Protein AF-A0AAV3XHN2-F1 (afdb_monomer_lite)

Foldseek 3Di:
DDDDDDDDDPDDPVVPLVLLLLLLVLLLVLLVVCLVVVHLDLVVSCVPPVVVSCVVCVVHDSVSSSVSNNVSSVVCVVCSVVDRDHDDSCNVVD

Structure (mmCIF, N/CA/C/O backbone):
data_AF-A0AAV3XHN2-F1
#
_entry.id   AF-A0AAV3XHN2-F1
#
loop_
_atom_site.group_PDB
_atom_site.id
_atom_site.type_symbol
_atom_site.label_atom_id
_atom_site.label_alt_id
_atom_site.label_comp_id
_atom_site.label_asym_id
_atom_site.label_entity_id
_atom_site.label_seq_id
_atom_site.pdbx_PDB_ins_code
_atom_site.Cartn_x
_atom_site.Cartn_y
_atom_site.Cartn_z
_atom_site.occupancy
_atom_site.B_iso_or_equiv
_atom_site.auth_seq_id
_atom_site.auth_comp_id
_atom_site.auth_asym_id
_atom_site.auth_atom_id
_atom_site.pdbx_PDB_model_num
ATOM 1 N N . MET A 1 1 ? 24.806 5.415 15.684 1.00 50.81 1 MET A N 1
ATOM 2 C CA . MET A 1 1 ? 25.558 5.229 14.421 1.00 50.81 1 MET A CA 1
ATOM 3 C C . MET A 1 1 ? 24.585 5.157 13.253 1.00 50.81 1 MET A C 1
ATOM 5 O O . MET A 1 1 ? 23.864 4.175 13.156 1.00 50.81 1 MET A O 1
ATOM 9 N N . LYS A 1 2 ? 24.532 6.173 12.385 1.00 51.59 2 LYS A N 1
ATOM 10 C CA . LYS A 1 2 ? 23.865 6.065 11.078 1.00 51.59 2 LYS A CA 1
ATOM 11 C C . LYS A 1 2 ? 24.965 5.871 10.038 1.00 51.59 2 LYS A C 1
ATOM 13 O O . LYS A 1 2 ? 25.722 6.798 9.783 1.00 51.59 2 LYS A O 1
ATOM 18 N N . ARG A 1 3 ? 25.117 4.649 9.526 1.00 71.12 3 ARG A N 1
ATOM 19 C CA . ARG A 1 3 ? 25.981 4.381 8.371 1.00 71.12 3 ARG A CA 1
ATOM 20 C C . ARG A 1 3 ? 25.119 4.597 7.135 1.00 71.12 3 ARG A C 1
ATOM 22 O O . ARG A 1 3 ? 24.201 3.819 6.898 1.00 71.12 3 ARG A O 1
ATOM 29 N N . THR A 1 4 ? 25.357 5.681 6.411 1.00 77.00 4 THR A N 1
ATOM 30 C CA . THR A 1 4 ? 24.731 5.889 5.104 1.00 77.00 4 THR A CA 1
ATOM 31 C C . THR A 1 4 ? 25.362 4.905 4.126 1.00 77.00 4 THR A C 1
ATOM 33 O O . THR A 1 4 ? 26.585 4.854 4.019 1.00 77.00 4 THR A O 1
ATOM 36 N N . VAL A 1 5 ? 24.541 4.098 3.454 1.00 79.12 5 VAL A N 1
ATOM 37 C CA . VAL A 1 5 ? 24.987 3.176 2.405 1.00 79.12 5 VAL A CA 1
ATOM 38 C C . VAL A 1 5 ? 24.588 3.789 1.069 1.00 79.12 5 VAL A C 1
ATOM 40 O O . VAL A 1 5 ? 23.400 3.910 0.779 1.00 79.12 5 VAL A O 1
ATOM 43 N N . SER A 1 6 ? 25.577 4.196 0.278 1.00 79.12 6 SER A N 1
ATOM 44 C CA . SER A 1 6 ? 25.366 4.664 -1.092 1.00 79.12 6 SER A CA 1
ATOM 45 C C . SER A 1 6 ? 25.523 3.478 -2.034 1.00 79.12 6 SER A C 1
ATOM 47 O O . SER A 1 6 ? 26.618 2.935 -2.160 1.00 79.12 6 SER A O 1
ATOM 49 N N . ILE A 1 7 ? 24.428 3.058 -2.664 1.00 78.25 7 ILE A N 1
ATOM 50 C CA . ILE A 1 7 ? 24.427 1.965 -3.638 1.00 78.25 7 ILE A CA 1
ATOM 51 C C . ILE A 1 7 ? 24.272 2.608 -5.019 1.00 78.25 7 ILE A C 1
ATOM 53 O O . ILE A 1 7 ? 23.217 3.189 -5.276 1.00 78.25 7 ILE A O 1
ATOM 57 N N . PRO A 1 8 ? 25.290 2.564 -5.894 1.00 76.44 8 PRO A N 1
ATOM 58 C CA . PRO A 1 8 ? 25.116 2.967 -7.280 1.00 76.44 8 PRO A CA 1
ATOM 59 C C . PRO A 1 8 ? 24.180 1.958 -7.949 1.00 76.44 8 PRO A C 1
ATOM 61 O O . PRO A 1 8 ? 24.449 0.757 -7.943 1.00 76.44 8 PRO A O 1
ATOM 64 N N . VAL A 1 9 ? 23.055 2.436 -8.475 1.00 70.94 9 VAL A N 1
ATOM 65 C CA . VAL A 1 9 ? 22.068 1.593 -9.154 1.00 70.94 9 VAL A CA 1
ATOM 66 C C . VAL A 1 9 ? 21.857 2.153 -10.549 1.00 70.94 9 VAL A C 1
ATOM 68 O O . VAL A 1 9 ? 21.507 3.322 -10.692 1.00 70.94 9 VAL A O 1
ATOM 71 N N . ASP A 1 10 ? 22.061 1.315 -11.559 1.00 73.69 10 ASP A N 1
ATOM 72 C CA . ASP A 1 10 ? 21.692 1.624 -12.935 1.00 73.69 10 ASP A CA 1
ATOM 73 C C . ASP A 1 10 ? 20.202 1.307 -13.112 1.00 73.69 10 ASP A C 1
ATOM 75 O O . ASP A 1 10 ? 19.799 0.168 -13.360 1.00 73.69 10 ASP A O 1
ATOM 79 N N . LEU A 1 11 ? 19.360 2.296 -12.808 1.00 69.62 11 LEU A N 1
ATOM 80 C CA . LEU A 1 11 ? 17.909 2.184 -12.913 1.00 69.62 11 LEU A CA 1
ATOM 81 C C . LEU A 1 11 ? 17.451 2.862 -14.204 1.00 69.62 11 LEU A C 1
ATOM 83 O O . LEU A 1 11 ? 17.792 4.026 -14.417 1.00 69.62 11 LEU A O 1
ATOM 87 N N . PRO A 1 12 ? 16.613 2.202 -15.022 1.00 77.25 12 PRO A N 1
ATOM 88 C CA . PRO A 1 12 ? 16.028 2.848 -16.185 1.00 77.25 12 PRO A CA 1
ATOM 89 C C . PRO A 1 12 ? 15.170 4.028 -15.719 1.00 77.25 12 PRO A C 1
ATOM 91 O O . PRO A 1 12 ? 14.151 3.844 -15.043 1.00 77.25 12 PRO A O 1
ATOM 94 N N . SER A 1 13 ? 15.593 5.240 -16.083 1.00 73.06 13 SER A N 1
ATOM 95 C CA . SER A 1 13 ? 14.956 6.513 -15.719 1.00 73.06 13 SER A CA 1
ATOM 96 C C . SER A 1 13 ? 13.467 6.538 -16.065 1.00 73.06 13 SER A C 1
ATOM 98 O O . SER A 1 13 ? 12.650 7.052 -15.300 1.00 73.06 13 SER A O 1
ATOM 100 N N . ASP A 1 14 ? 13.101 5.883 -17.163 1.00 79.25 14 ASP A N 1
ATOM 101 C CA . ASP A 1 14 ? 11.748 5.890 -17.717 1.00 79.25 14 ASP A CA 1
ATOM 102 C C . ASP A 1 14 ? 10.762 5.070 -16.869 1.00 79.25 14 ASP A C 1
ATOM 104 O O . ASP A 1 14 ? 9.559 5.331 -16.860 1.00 79.25 14 ASP A O 1
ATOM 108 N N . ARG A 1 15 ? 11.264 4.094 -16.100 1.00 79.62 15 ARG A N 1
ATOM 109 C CA . ARG A 1 15 ? 10.440 3.215 -15.255 1.00 79.62 15 ARG A CA 1
ATOM 110 C C . ARG A 1 15 ? 10.161 3.808 -13.874 1.00 79.62 15 ARG A C 1
ATOM 112 O O . ARG A 1 15 ? 9.276 3.339 -13.163 1.00 79.62 15 ARG A O 1
ATOM 119 N N . PHE A 1 16 ? 10.918 4.821 -13.461 1.00 80.56 16 PHE A N 1
ATOM 120 C CA . PHE A 1 16 ? 10.812 5.357 -12.108 1.00 80.56 16 PHE A CA 1
ATOM 121 C C . PHE A 1 16 ? 9.451 6.022 -11.860 1.00 80.56 16 PHE A C 1
ATOM 123 O O . PHE A 1 16 ? 8.777 5.720 -10.874 1.00 80.56 16 PHE A O 1
ATOM 130 N N . LEU A 1 17 ? 9.012 6.884 -12.782 1.00 82.75 17 LEU A N 1
ATOM 131 C CA . LEU A 1 17 ? 7.749 7.614 -12.650 1.00 82.75 17 LEU A CA 1
ATOM 132 C C . LEU A 1 17 ? 6.527 6.688 -12.722 1.00 82.75 17 LEU A C 1
ATOM 134 O O . LEU A 1 17 ? 5.586 6.860 -11.946 1.00 82.75 17 LEU A O 1
ATOM 138 N N . SER A 1 18 ? 6.550 5.686 -13.607 1.00 86.50 18 SER A N 1
ATOM 139 C CA . SER A 1 18 ? 5.469 4.700 -13.720 1.00 86.50 18 SER A CA 1
ATOM 140 C C . SER A 1 18 ? 5.370 3.834 -12.468 1.00 86.50 18 SER A C 1
ATOM 142 O O . SER A 1 18 ? 4.293 3.746 -11.879 1.00 86.50 18 SER A O 1
ATOM 144 N N . LEU A 1 19 ? 6.498 3.311 -11.975 1.00 86.62 19 LEU A N 1
ATOM 145 C CA . LEU A 1 19 ? 6.542 2.540 -10.731 1.00 86.62 19 LEU A CA 1
ATOM 146 C C . LEU A 1 19 ? 6.008 3.354 -9.544 1.00 86.62 19 LEU A C 1
ATOM 148 O O . LEU A 1 19 ? 5.275 2.827 -8.706 1.00 86.62 19 LEU A O 1
ATOM 152 N N . MET A 1 20 ? 6.346 4.642 -9.461 1.00 85.19 20 MET A N 1
ATOM 153 C CA . MET A 1 20 ? 5.817 5.523 -8.419 1.00 85.19 20 MET A CA 1
ATOM 154 C C . MET A 1 20 ? 4.297 5.680 -8.494 1.00 85.19 20 MET A C 1
ATOM 156 O O . MET A 1 20 ? 3.636 5.610 -7.453 1.00 85.19 20 MET A O 1
ATOM 160 N N . SER A 1 21 ? 3.749 5.868 -9.699 1.00 88.69 21 SER A N 1
ATOM 161 C CA . SER A 1 21 ? 2.301 5.967 -9.905 1.00 88.69 21 SER A CA 1
ATOM 162 C C . SER A 1 21 ? 1.597 4.682 -9.478 1.00 88.69 21 SER A C 1
ATOM 164 O O . SER A 1 21 ? 0.686 4.733 -8.653 1.00 88.69 21 SER A O 1
ATOM 166 N N . GLU A 1 22 ? 2.091 3.527 -9.931 1.00 90.94 22 GLU A N 1
ATOM 167 C CA . GLU A 1 22 ? 1.572 2.208 -9.549 1.00 90.94 22 GLU A CA 1
ATOM 168 C C . GLU A 1 22 ? 1.599 2.024 -8.024 1.00 90.94 22 GLU A C 1
ATOM 170 O O . GLU A 1 22 ? 0.623 1.595 -7.409 1.00 90.94 22 GLU A O 1
ATOM 175 N N . CYS A 1 23 ? 2.689 2.428 -7.365 1.00 90.81 23 CYS A N 1
ATOM 176 C CA . CYS A 1 23 ? 2.791 2.353 -5.909 1.00 90.81 23 CYS A CA 1
ATOM 177 C C . CYS A 1 23 ? 1.781 3.267 -5.192 1.00 90.81 23 CYS A C 1
ATOM 179 O O . CYS A 1 23 ? 1.265 2.909 -4.127 1.00 90.81 23 CYS A O 1
ATOM 181 N N . ALA A 1 24 ? 1.500 4.453 -5.739 1.00 91.00 24 ALA A N 1
ATOM 182 C CA . ALA A 1 24 ? 0.494 5.364 -5.198 1.00 91.00 24 ALA A CA 1
ATOM 183 C C . ALA A 1 24 ? -0.929 4.810 -5.376 1.00 91.00 24 ALA A C 1
ATOM 185 O O . ALA A 1 24 ? -1.747 4.921 -4.460 1.00 91.00 24 ALA A O 1
ATOM 186 N N . GLU A 1 25 ? -1.212 4.173 -6.509 1.00 92.75 25 GLU 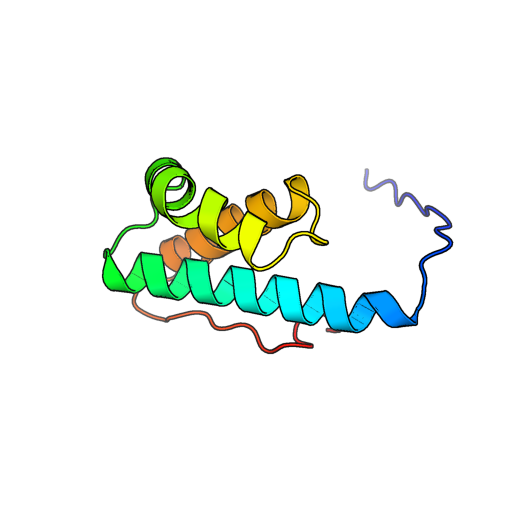A N 1
ATOM 187 C CA . GLU A 1 25 ? -2.487 3.506 -6.785 1.00 92.75 25 GLU A CA 1
ATOM 188 C C . GLU A 1 25 ? -2.718 2.320 -5.848 1.00 92.75 25 GLU A C 1
ATOM 190 O O . GLU A 1 25 ? -3.765 2.250 -5.201 1.00 92.75 25 GLU A O 1
ATOM 195 N N . ILE A 1 26 ? -1.716 1.449 -5.686 1.00 93.12 26 ILE A N 1
ATOM 196 C CA . ILE A 1 26 ? -1.757 0.331 -4.733 1.00 93.12 26 ILE A CA 1
ATOM 197 C C . ILE A 1 26 ? -2.024 0.854 -3.319 1.00 93.12 26 ILE A C 1
ATOM 199 O O . ILE A 1 26 ? -2.858 0.302 -2.602 1.00 93.12 26 ILE A O 1
ATOM 203 N N . PHE A 1 27 ? -1.355 1.939 -2.914 1.00 93.75 27 PHE A N 1
ATOM 204 C CA . PHE A 1 27 ? -1.591 2.560 -1.612 1.00 93.75 27 PHE A CA 1
ATOM 205 C C . PHE A 1 27 ? -3.051 2.996 -1.468 1.00 93.75 27 PHE A C 1
ATOM 207 O O . PHE A 1 27 ? -3.707 2.620 -0.501 1.00 93.75 27 PHE A O 1
ATOM 214 N N . ASN A 1 28 ? -3.572 3.755 -2.431 1.00 93.56 28 ASN A N 1
ATOM 215 C CA . ASN A 1 28 ? -4.937 4.272 -2.374 1.00 93.56 28 ASN A CA 1
ATOM 216 C C . ASN A 1 28 ? -5.980 3.141 -2.360 1.00 93.56 28 ASN A C 1
ATOM 218 O O . ASN A 1 28 ? -6.898 3.192 -1.549 1.00 93.56 28 ASN A O 1
ATOM 222 N N . LYS A 1 29 ? -5.793 2.067 -3.139 1.00 94.00 29 LYS A N 1
ATOM 223 C CA . LYS A 1 29 ? -6.681 0.889 -3.110 1.00 94.00 29 LYS A CA 1
ATOM 224 C C . LYS A 1 29 ? -6.732 0.221 -1.732 1.00 94.00 29 LYS A C 1
ATOM 226 O O . LYS A 1 29 ? -7.801 -0.163 -1.264 1.00 94.00 29 LYS A O 1
ATOM 231 N N . GLN A 1 30 ? -5.589 0.113 -1.053 1.00 94.12 30 GLN A N 1
ATOM 232 C CA . GLN A 1 30 ? -5.518 -0.432 0.311 1.00 94.12 30 GLN A CA 1
ATOM 233 C C . GLN A 1 30 ? -6.253 0.462 1.320 1.00 94.12 30 GLN A C 1
ATOM 235 O O . GLN A 1 30 ? -6.926 -0.034 2.224 1.00 94.12 30 GLN A O 1
ATOM 240 N N . ILE A 1 31 ? -6.149 1.782 1.149 1.00 93.06 31 ILE A N 1
ATOM 241 C CA . ILE A 1 31 ? -6.873 2.767 1.956 1.00 93.06 31 ILE A CA 1
ATOM 242 C C . ILE A 1 31 ? -8.382 2.644 1.744 1.00 93.06 31 ILE A C 1
ATOM 244 O O . ILE A 1 31 ? -9.131 2.582 2.718 1.00 93.06 31 ILE A O 1
ATOM 248 N N . ASP A 1 32 ? -8.822 2.579 0.490 1.00 94.00 32 ASP A N 1
ATOM 249 C CA . ASP A 1 32 ? -10.238 2.502 0.138 1.00 94.00 32 ASP A CA 1
ATOM 250 C C . ASP A 1 32 ? -10.872 1.216 0.693 1.00 94.00 32 ASP A C 1
ATOM 252 O O . ASP A 1 32 ? -11.934 1.270 1.318 1.00 94.00 32 ASP A O 1
ATOM 256 N N . TRP A 1 33 ? -10.178 0.076 0.592 1.00 94.88 33 TRP A N 1
ATOM 257 C CA . TRP A 1 33 ? -10.602 -1.177 1.227 1.00 94.88 33 TRP A CA 1
ATOM 258 C C . TRP A 1 33 ? -10.724 -1.058 2.745 1.00 94.88 33 TRP A C 1
ATOM 260 O O . TRP A 1 33 ? -11.697 -1.532 3.334 1.00 94.88 33 TRP A O 1
ATOM 270 N N . ALA A 1 34 ? -9.750 -0.422 3.394 1.00 93.00 34 ALA A N 1
ATOM 271 C CA . ALA A 1 34 ? -9.748 -0.275 4.841 1.00 93.00 34 ALA A CA 1
ATOM 272 C C . ALA A 1 34 ? -10.897 0.620 5.322 1.00 93.00 34 ALA A C 1
ATOM 274 O O . ALA A 1 34 ? -11.520 0.317 6.341 1.00 93.00 34 ALA A O 1
ATOM 275 N N . VAL A 1 35 ? -11.219 1.684 4.579 1.00 92.62 35 VAL A N 1
ATOM 276 C CA . VAL A 1 35 ? -12.379 2.548 4.847 1.00 92.62 35 VAL A CA 1
ATOM 277 C C . VAL A 1 35 ? -13.689 1.785 4.641 1.00 92.62 35 VAL A C 1
ATOM 279 O O . VAL A 1 35 ? -14.544 1.823 5.527 1.00 92.62 35 VAL A O 1
ATOM 282 N N . ALA A 1 36 ? -13.829 1.052 3.532 1.00 93.88 36 ALA A N 1
ATOM 283 C CA . ALA A 1 36 ? -15.028 0.270 3.225 1.00 93.88 36 ALA A CA 1
ATOM 284 C C . ALA A 1 36 ? -15.301 -0.819 4.277 1.00 93.88 36 ALA A C 1
ATOM 286 O O . ALA A 1 36 ? -16.422 -0.956 4.761 1.00 93.88 36 ALA A O 1
ATOM 287 N N . ASN A 1 37 ? -14.259 -1.538 4.701 1.00 93.12 37 ASN A N 1
ATOM 288 C CA . ASN A 1 37 ? -14.360 -2.621 5.683 1.00 93.12 37 ASN A CA 1
ATOM 289 C C . ASN A 1 37 ? -14.213 -2.158 7.139 1.00 93.12 37 ASN A C 1
ATOM 291 O O . ASN A 1 37 ? -14.243 -2.987 8.052 1.00 93.12 37 ASN A O 1
ATOM 295 N N . LYS A 1 38 ? -14.000 -0.852 7.371 1.00 91.44 38 LYS A N 1
ATOM 296 C CA . LYS A 1 38 ? -13.674 -0.258 8.682 1.00 91.44 38 LYS A CA 1
ATOM 297 C C . LYS A 1 38 ? -12.613 -1.065 9.441 1.00 91.44 38 LYS A C 1
ATOM 299 O O . LYS A 1 38 ? -12.714 -1.293 10.647 1.00 91.44 38 LYS A O 1
ATOM 304 N N . SER A 1 39 ? -11.593 -1.534 8.724 1.00 91.38 39 SER A N 1
ATOM 305 C CA . SER A 1 39 ? -10.575 -2.435 9.259 1.00 91.38 39 SER A CA 1
ATOM 306 C C . SER A 1 39 ? -9.187 -2.071 8.759 1.00 91.38 39 SER A C 1
ATOM 308 O O . SER A 1 39 ? -9.006 -1.661 7.623 1.00 91.38 39 SER A O 1
ATOM 310 N N . TYR A 1 40 ? -8.189 -2.266 9.614 1.00 91.44 40 TYR A N 1
ATOM 311 C CA . TYR A 1 40 ? -6.768 -2.120 9.286 1.00 91.44 40 TYR A CA 1
ATOM 312 C C . TYR A 1 40 ? -6.010 -3.450 9.458 1.00 91.44 40 TYR A C 1
ATOM 314 O O . TYR A 1 40 ? -4.795 -3.475 9.656 1.00 91.44 40 TYR A O 1
ATOM 322 N N . ASN A 1 41 ? -6.723 -4.583 9.438 1.00 93.88 41 ASN A N 1
ATOM 323 C CA . ASN A 1 41 ? -6.116 -5.899 9.618 1.00 93.88 41 ASN A CA 1
ATOM 324 C C . ASN A 1 41 ? -5.336 -6.325 8.361 1.00 93.88 41 ASN A C 1
ATOM 326 O O . ASN A 1 41 ? -5.926 -6.667 7.334 1.00 93.88 41 ASN A O 1
ATOM 330 N N . LYS A 1 42 ? -4.006 -6.381 8.492 1.00 92.25 42 LYS A N 1
ATOM 331 C CA . LYS A 1 42 ? -3.056 -6.740 7.426 1.00 92.25 42 LYS A CA 1
ATOM 332 C C . LYS A 1 42 ? -3.334 -8.108 6.803 1.00 92.25 42 LYS A C 1
ATOM 334 O O . LYS A 1 42 ? -3.225 -8.254 5.589 1.00 92.25 42 LYS A O 1
ATOM 339 N N . ASN A 1 43 ? -3.734 -9.093 7.609 1.00 93.75 43 ASN A N 1
ATOM 340 C CA . ASN A 1 43 ? -3.995 -10.451 7.130 1.00 93.75 43 ASN A CA 1
ATOM 341 C C . ASN A 1 43 ? -5.263 -10.517 6.274 1.00 93.75 43 ASN A C 1
ATOM 343 O O . ASN A 1 43 ? -5.269 -11.207 5.258 1.00 93.75 43 ASN A O 1
ATOM 347 N N . LYS A 1 44 ? -6.319 -9.788 6.660 1.00 93.69 44 LYS A N 1
ATOM 348 C CA . LYS A 1 44 ? -7.555 -9.703 5.865 1.00 93.69 44 LYS A CA 1
ATOM 349 C C . LYS A 1 44 ? -7.306 -8.970 4.548 1.00 93.69 44 LYS A C 1
ATOM 351 O O . LYS A 1 44 ? -7.563 -9.531 3.489 1.00 93.69 44 LYS A O 1
ATOM 356 N N . ALA A 1 45 ? -6.674 -7.796 4.620 1.00 92.88 45 ALA A N 1
ATOM 357 C CA . ALA A 1 45 ? -6.314 -7.011 3.441 1.00 92.88 45 ALA A CA 1
ATOM 358 C C . ALA A 1 45 ? -5.460 -7.815 2.449 1.00 92.88 45 ALA A C 1
ATOM 360 O O . ALA A 1 45 ? -5.672 -7.759 1.244 1.00 92.88 45 ALA A O 1
ATOM 361 N N . HIS A 1 46 ? -4.502 -8.602 2.948 1.00 93.56 46 HIS A N 1
ATOM 362 C CA . HIS A 1 46 ? -3.673 -9.448 2.097 1.00 93.56 46 HIS A CA 1
ATOM 363 C C . HIS A 1 46 ? -4.486 -10.517 1.368 1.00 93.56 46 HIS A C 1
ATOM 365 O O . HIS A 1 46 ? -4.348 -10.652 0.158 1.00 93.56 46 HIS A O 1
ATOM 371 N N . LYS A 1 47 ? -5.338 -11.257 2.084 1.00 94.50 47 LYS A N 1
ATOM 372 C CA . LYS A 1 47 ? -6.146 -12.326 1.485 1.00 94.50 47 LYS A CA 1
ATOM 373 C C . LYS A 1 47 ? -7.087 -11.803 0.401 1.00 94.50 47 LYS A C 1
ATOM 375 O O . LYS A 1 47 ? -7.260 -12.471 -0.608 1.00 94.50 47 LYS A O 1
ATOM 380 N N . GLU A 1 48 ? -7.658 -10.621 0.607 1.00 94.06 48 GLU A N 1
ATOM 381 C CA . GLU A 1 48 ? -8.667 -10.060 -0.296 1.00 94.06 48 GLU A CA 1
ATOM 382 C C . GLU A 1 48 ? -8.062 -9.277 -1.472 1.00 94.06 48 GLU A C 1
ATOM 384 O O . GLU A 1 48 ? -8.592 -9.340 -2.576 1.00 94.06 48 GLU A O 1
ATOM 389 N N . LEU A 1 49 ? -6.947 -8.563 -1.271 1.00 93.25 49 LEU A N 1
ATOM 390 C CA . LEU A 1 49 ? -6.410 -7.637 -2.280 1.00 93.25 49 LEU A CA 1
ATOM 391 C C . LEU A 1 49 ? -5.105 -8.083 -2.935 1.00 93.25 49 LEU A C 1
ATOM 393 O O . LEU A 1 49 ? -4.756 -7.582 -3.997 1.00 93.25 49 LEU A O 1
ATOM 397 N N . TYR A 1 50 ? -4.315 -8.959 -2.311 1.00 93.06 50 TYR A N 1
ATOM 398 C CA . TYR A 1 50 ? -2.965 -9.224 -2.818 1.00 93.06 50 TYR A CA 1
ATOM 399 C C . TYR A 1 50 ? -2.977 -9.845 -4.213 1.00 93.06 50 TYR A C 1
ATOM 401 O O . TYR A 1 50 ? -2.180 -9.454 -5.062 1.00 93.06 50 TYR A O 1
ATOM 409 N N . HIS A 1 51 ? -3.879 -10.799 -4.449 1.00 93.50 51 HIS A N 1
ATOM 410 C CA . HIS A 1 51 ? -3.953 -11.475 -5.736 1.00 93.50 51 HIS A CA 1
ATOM 411 C C . HIS A 1 51 ? -4.395 -10.518 -6.849 1.00 93.50 51 HIS A C 1
ATOM 413 O O . HIS A 1 51 ? -3.717 -10.439 -7.870 1.00 93.50 51 HIS A O 1
ATOM 419 N N . SER A 1 52 ? -5.450 -9.727 -6.626 1.00 93.31 52 SER A N 1
ATOM 420 C CA . SER A 1 52 ? -5.922 -8.742 -7.607 1.00 93.31 52 SER A CA 1
ATOM 421 C C . SER A 1 52 ? -4.855 -7.694 -7.917 1.00 93.31 52 SER A C 1
ATOM 423 O O . SER A 1 52 ? -4.541 -7.474 -9.082 1.00 93.31 52 SER A O 1
ATOM 425 N N . LEU A 1 53 ? -4.197 -7.138 -6.896 1.00 92.94 53 LEU A N 1
ATOM 426 C CA . LEU A 1 53 ? -3.131 -6.150 -7.088 1.00 92.94 53 LEU A CA 1
ATOM 427 C C . LEU A 1 53 ? -1.917 -6.717 -7.835 1.00 92.94 53 LEU A C 1
ATOM 429 O O . LEU A 1 53 ? -1.252 -5.987 -8.564 1.00 92.94 53 LEU A O 1
ATOM 433 N N . ARG A 1 54 ? -1.613 -8.010 -7.673 1.00 93.12 54 ARG A N 1
ATOM 434 C CA . ARG A 1 54 ? -0.532 -8.675 -8.419 1.00 93.1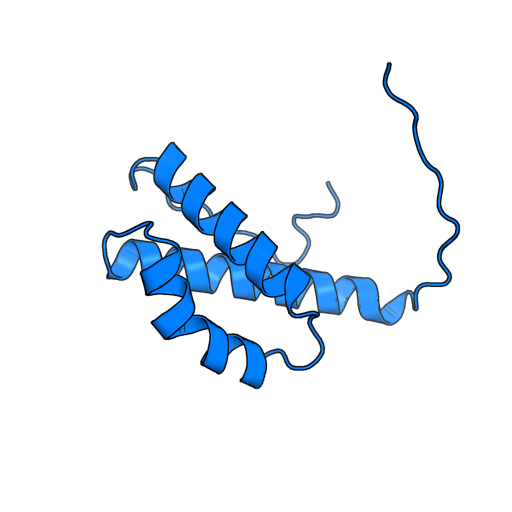2 54 ARG A CA 1
ATOM 435 C C . ARG A 1 54 ? -0.882 -8.915 -9.884 1.00 93.12 54 ARG A C 1
ATOM 437 O O . ARG A 1 54 ? 0.032 -8.923 -10.703 1.00 93.12 54 ARG A O 1
ATOM 444 N N . VAL A 1 55 ? -2.161 -9.112 -10.198 1.00 93.25 55 VAL A N 1
ATOM 445 C CA . VAL A 1 55 ? -2.650 -9.232 -11.579 1.00 93.25 55 VAL A CA 1
ATOM 446 C C . VAL A 1 55 ? -2.686 -7.863 -12.259 1.00 93.25 55 VAL A C 1
ATOM 448 O O . VAL A 1 55 ? -2.249 -7.743 -13.397 1.00 93.25 55 VAL A O 1
ATOM 451 N N . GLU A 1 56 ? -3.146 -6.828 -11.555 1.00 92.00 56 GLU A N 1
ATOM 452 C CA . GLU A 1 56 ? -3.217 -5.455 -12.075 1.00 92.00 56 GLU A CA 1
ATOM 453 C C . GLU A 1 56 ? -1.834 -4.815 -12.256 1.00 92.00 56 GLU A C 1
ATOM 455 O O . GLU A 1 56 ? -1.611 -4.087 -13.219 1.00 92.00 56 GLU A O 1
ATOM 460 N N . HIS A 1 57 ? -0.894 -5.101 -11.350 1.00 90.31 57 HIS A N 1
ATOM 461 C CA . HIS A 1 57 ? 0.453 -4.527 -11.351 1.00 90.31 57 HIS A CA 1
ATOM 462 C C . HIS A 1 57 ? 1.532 -5.630 -11.370 1.00 90.31 57 HIS A C 1
ATOM 464 O O . HIS A 1 57 ? 2.256 -5.826 -10.383 1.00 90.31 57 HIS A O 1
ATOM 470 N N . PRO A 1 58 ? 1.684 -6.375 -12.484 1.00 88.56 58 PRO A N 1
ATOM 471 C CA . PRO A 1 58 ? 2.597 -7.519 -12.555 1.00 88.56 58 PRO A CA 1
ATOM 472 C C . PRO A 1 58 ? 4.069 -7.105 -12.427 1.00 88.56 58 PRO A C 1
ATOM 474 O O . PRO A 1 58 ? 4.876 -7.839 -11.847 1.00 88.56 58 PRO A O 1
ATOM 477 N N . CYS A 1 59 ? 4.401 -5.905 -12.913 1.00 87.31 59 CYS A N 1
ATOM 478 C CA . CYS A 1 59 ? 5.745 -5.335 -12.912 1.00 87.31 59 CYS A CA 1
ATOM 479 C C . CYS A 1 59 ? 6.206 -4.828 -11.538 1.00 87.31 59 CYS A C 1
ATOM 481 O O . CYS A 1 59 ? 7.407 -4.590 -11.370 1.00 87.31 59 CYS A O 1
ATOM 483 N N . VAL A 1 60 ? 5.302 -4.675 -10.562 1.00 87.69 60 VAL A N 1
ATOM 484 C CA . VAL A 1 60 ? 5.659 -4.240 -9.206 1.00 87.69 60 VAL A CA 1
ATOM 485 C C . VAL A 1 60 ? 6.167 -5.441 -8.403 1.00 87.69 60 VAL A C 1
ATOM 487 O O . VAL A 1 60 ? 5.445 -6.433 -8.255 1.00 87.69 60 VAL A O 1
ATOM 490 N N . PRO A 1 61 ? 7.382 -5.374 -7.830 1.00 90.44 61 PRO A N 1
ATOM 491 C CA . P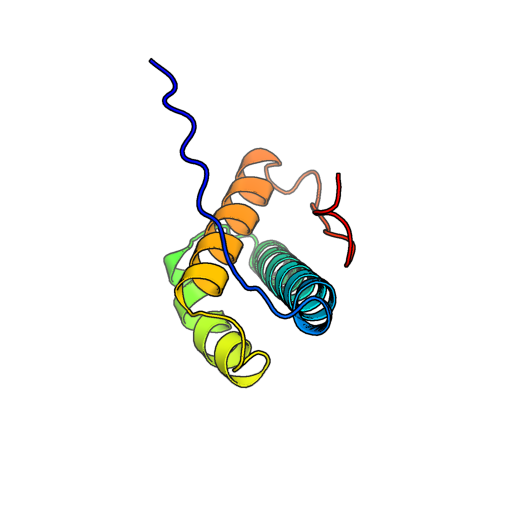RO A 1 61 ? 7.909 -6.415 -6.955 1.00 90.44 61 PRO A CA 1
ATOM 492 C C . PRO A 1 61 ? 6.968 -6.727 -5.787 1.00 90.44 61 PRO A C 1
ATOM 494 O O . PRO A 1 61 ? 6.429 -5.826 -5.145 1.00 90.44 61 PRO A O 1
ATOM 497 N N . SER A 1 62 ? 6.826 -8.008 -5.445 1.00 91.38 62 SER A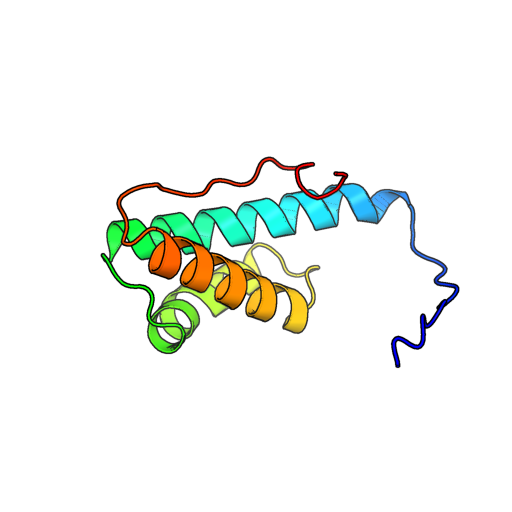 N 1
ATOM 498 C CA . SER A 1 62 ? 5.957 -8.462 -4.347 1.00 91.38 62 SER A CA 1
ATOM 499 C C . SER A 1 62 ? 6.288 -7.791 -3.010 1.00 91.38 62 SER A C 1
ATOM 501 O O . SER A 1 62 ? 5.382 -7.385 -2.282 1.00 91.38 62 SER A O 1
ATOM 503 N N . ALA A 1 63 ? 7.579 -7.610 -2.720 1.00 91.06 63 ALA A N 1
ATOM 504 C CA . ALA A 1 63 ? 8.055 -6.912 -1.529 1.00 91.06 63 ALA A CA 1
ATOM 505 C C . ALA A 1 63 ? 7.557 -5.456 -1.472 1.00 91.06 63 ALA A C 1
ATOM 507 O O . ALA A 1 63 ? 7.146 -4.980 -0.411 1.00 91.06 63 ALA A O 1
ATOM 508 N N . LEU A 1 64 ? 7.519 -4.758 -2.613 1.00 91.00 64 LEU A N 1
ATOM 509 C CA . LEU A 1 64 ? 6.974 -3.401 -2.686 1.00 91.00 64 LEU A CA 1
ATOM 510 C C . LEU A 1 64 ? 5.463 -3.393 -2.434 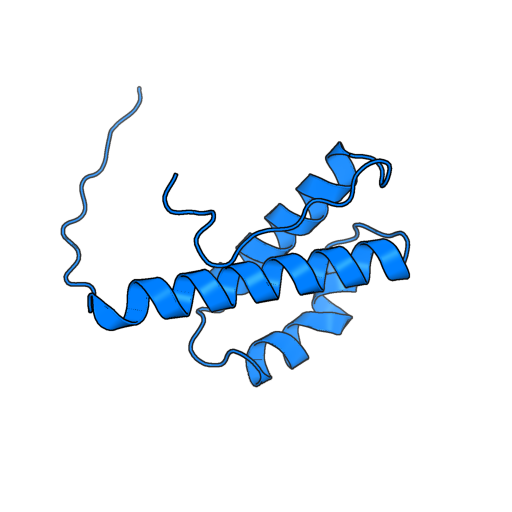1.00 91.00 64 LEU A C 1
ATOM 512 O O . LEU A 1 64 ? 4.990 -2.617 -1.611 1.00 91.00 64 LEU A O 1
ATOM 516 N N . VAL A 1 65 ? 4.703 -4.310 -3.034 1.00 93.31 65 VAL A N 1
ATOM 517 C CA . VAL A 1 65 ? 3.250 -4.408 -2.785 1.00 93.31 65 VAL A CA 1
ATOM 518 C C . VAL A 1 65 ? 2.946 -4.609 -1.292 1.00 93.31 65 VAL A C 1
ATOM 520 O O . VAL A 1 65 ? 2.072 -3.945 -0.731 1.00 93.31 65 VAL A O 1
ATOM 523 N N . GLN A 1 66 ? 3.681 -5.500 -0.622 1.00 93.50 66 GLN A N 1
ATOM 524 C CA . GLN A 1 66 ? 3.475 -5.799 0.800 1.00 93.50 66 GLN A CA 1
ATOM 525 C C . GLN A 1 66 ? 3.871 -4.634 1.716 1.00 93.50 66 GLN A C 1
ATOM 527 O O . GLN A 1 66 ? 3.132 -4.302 2.643 1.00 93.50 66 GLN A O 1
ATOM 532 N N . THR A 1 67 ? 4.998 -3.975 1.439 1.00 94.12 67 THR A N 1
ATOM 533 C CA . THR A 1 67 ? 5.422 -2.791 2.205 1.00 94.12 67 THR A CA 1
ATOM 534 C C . THR A 1 67 ? 4.453 -1.622 2.035 1.00 94.12 67 THR A C 1
ATOM 536 O O . THR A 1 67 ? 4.145 -0.928 3.004 1.00 94.12 67 THR A O 1
ATOM 539 N N . ILE A 1 68 ? 3.902 -1.425 0.834 1.00 93.06 68 ILE A N 1
ATOM 540 C CA . ILE A 1 68 ? 2.887 -0.398 0.577 1.00 93.06 68 ILE A CA 1
ATOM 541 C C . ILE A 1 68 ? 1.603 -0.688 1.356 1.00 93.06 68 ILE A C 1
ATOM 543 O O . ILE A 1 68 ? 1.069 0.228 1.983 1.00 93.06 68 ILE A O 1
ATOM 547 N N . ARG A 1 69 ? 1.136 -1.946 1.367 1.00 94.31 69 ARG A N 1
ATOM 548 C CA . ARG A 1 69 ? -0.006 -2.383 2.189 1.00 94.31 69 ARG A CA 1
ATOM 549 C C . ARG A 1 69 ? 0.212 -2.018 3.652 1.00 94.31 69 ARG A C 1
ATOM 551 O O . ARG A 1 69 ? -0.649 -1.391 4.261 1.00 94.31 69 ARG A O 1
ATOM 558 N N . ASP A 1 70 ? 1.355 -2.395 4.216 1.00 94.50 70 ASP A N 1
ATOM 559 C CA . ASP A 1 70 ? 1.623 -2.162 5.635 1.00 94.50 70 ASP A CA 1
ATOM 560 C C . ASP A 1 70 ? 1.661 -0.666 5.958 1.00 94.50 70 ASP A C 1
ATOM 562 O O . ASP A 1 70 ? 1.025 -0.235 6.919 1.00 94.50 70 ASP A O 1
ATOM 566 N N . ASN A 1 71 ? 2.295 0.137 5.101 1.00 93.50 71 ASN A N 1
ATOM 567 C CA . ASN A 1 71 ? 2.302 1.593 5.233 1.00 93.50 71 ASN A CA 1
ATOM 568 C C . ASN A 1 71 ? 0.894 2.207 5.145 1.00 93.50 71 ASN A C 1
ATOM 570 O O . ASN A 1 71 ? 0.577 3.117 5.911 1.00 93.50 71 ASN A O 1
ATOM 574 N N . ALA A 1 72 ? 0.043 1.731 4.233 1.00 93.00 72 ALA A N 1
ATOM 575 C CA . ALA A 1 72 ? -1.328 2.220 4.077 1.00 93.00 72 ALA A CA 1
ATOM 576 C C . ALA A 1 72 ? -2.183 1.933 5.318 1.00 93.00 72 ALA A C 1
ATOM 578 O O . ALA A 1 72 ? -2.847 2.825 5.853 1.00 93.00 72 ALA A O 1
ATOM 579 N N . LEU A 1 73 ? -2.125 0.698 5.816 1.00 93.50 73 LEU A N 1
ATOM 580 C CA . LEU A 1 73 ? -2.930 0.276 6.959 1.00 93.50 73 LEU A CA 1
ATOM 581 C C . LEU A 1 73 ? -2.461 0.927 8.265 1.00 93.50 73 LEU A C 1
ATOM 583 O O . LEU A 1 73 ? -3.302 1.328 9.070 1.00 93.50 73 LEU A O 1
ATOM 587 N N . GLU A 1 74 ? -1.151 1.107 8.466 1.00 93.75 74 GLU A N 1
ATOM 588 C CA . GLU A 1 74 ? -0.642 1.878 9.610 1.00 93.75 74 GLU A CA 1
ATOM 589 C C . GLU A 1 74 ? -1.045 3.358 9.523 1.00 93.75 74 GLU A C 1
ATOM 591 O O . GLU A 1 74 ? -1.417 3.946 10.539 1.00 93.75 74 GLU A O 1
ATOM 596 N N . ALA A 1 75 ? -1.065 3.956 8.324 1.00 91.94 75 ALA A N 1
ATOM 597 C CA . ALA A 1 75 ? -1.507 5.340 8.146 1.00 91.94 75 ALA A CA 1
ATOM 598 C C . ALA A 1 75 ? -2.981 5.538 8.547 1.00 91.94 75 ALA A C 1
ATOM 600 O O . ALA A 1 75 ? -3.299 6.492 9.257 1.00 91.94 75 ALA A O 1
ATOM 601 N N . ILE A 1 76 ? -3.879 4.625 8.159 1.00 92.19 76 ILE A N 1
ATOM 602 C CA . ILE A 1 76 ? -5.291 4.660 8.590 1.00 92.19 76 ILE A CA 1
ATOM 603 C C . ILE A 1 76 ? -5.442 4.412 10.082 1.00 92.19 76 ILE A C 1
ATOM 605 O O . ILE A 1 76 ? -6.238 5.074 10.755 1.00 92.19 76 ILE A O 1
ATOM 609 N N . LYS A 1 77 ? -4.698 3.441 10.612 1.00 91.69 77 LYS A N 1
ATOM 610 C CA . LYS A 1 77 ? -4.735 3.113 12.034 1.00 91.69 77 LYS A CA 1
ATOM 611 C C . LYS A 1 77 ? -4.322 4.321 12.874 1.00 91.69 77 LYS A C 1
ATOM 613 O O . LYS A 1 77 ? -4.997 4.635 13.855 1.00 91.69 77 LYS A O 1
ATOM 618 N N . ALA A 1 78 ? -3.278 5.038 12.455 1.00 91.44 78 ALA A N 1
ATOM 619 C CA . ALA A 1 78 ? -2.818 6.260 13.105 1.00 91.44 78 ALA A CA 1
ATOM 620 C C . ALA A 1 78 ? -3.882 7.371 13.082 1.00 91.44 78 ALA A C 1
ATOM 622 O O . ALA A 1 78 ? -4.083 8.054 14.087 1.00 91.44 78 ALA A O 1
ATOM 623 N N . THR A 1 79 ? -4.616 7.529 11.976 1.00 89.62 79 THR A N 1
ATOM 624 C CA . THR A 1 79 ? -5.685 8.535 11.871 1.00 89.62 79 THR A CA 1
ATOM 625 C C . THR A 1 79 ? -7.014 8.092 12.485 1.00 89.62 79 THR A C 1
ATOM 627 O O . THR A 1 79 ? -7.948 8.896 12.539 1.00 89.62 79 THR A O 1
ATOM 630 N N . LYS A 1 80 ? -7.129 6.842 12.963 1.00 89.25 80 LYS A N 1
ATOM 631 C CA . LYS A 1 80 ? -8.364 6.243 13.505 1.00 89.25 80 LYS A CA 1
ATOM 632 C C . LYS A 1 80 ? -9.577 6.464 12.589 1.00 89.25 80 LYS A C 1
ATOM 634 O O . LYS A 1 80 ? -10.661 6.770 13.076 1.00 89.25 80 LYS A O 1
ATOM 639 N N . PHE A 1 81 ? -9.379 6.387 11.271 1.00 87.31 81 PHE A N 1
ATOM 640 C CA . PHE A 1 81 ? -10.400 6.675 10.248 1.00 87.31 81 PHE A CA 1
ATOM 641 C C . PHE A 1 81 ? -10.966 8.109 10.239 1.00 87.31 81 PHE A C 1
ATOM 643 O O . PHE A 1 81 ? -11.826 8.411 9.419 1.00 87.31 81 PHE A O 1
ATOM 650 N N . LYS A 1 82 ? -10.476 9.029 11.084 1.00 85.12 82 LYS A N 1
ATOM 651 C CA . LYS A 1 82 ? -10.925 10.435 11.091 1.00 85.12 82 LYS A CA 1
ATOM 652 C C . LYS A 1 82 ? -10.462 11.198 9.853 1.00 85.12 82 LYS A C 1
ATOM 654 O O . LYS A 1 82 ? -11.109 12.142 9.417 1.00 85.12 82 LYS A O 1
ATOM 659 N N . ARG A 1 83 ? -9.313 10.800 9.305 1.00 85.88 83 ARG A N 1
ATOM 660 C CA . ARG A 1 83 ? -8.727 11.363 8.089 1.00 85.88 83 ARG A CA 1
ATOM 661 C C . ARG A 1 83 ? -8.320 10.227 7.166 1.00 85.88 83 ARG A C 1
ATOM 663 O O . ARG A 1 83 ? -7.583 9.339 7.590 1.00 85.88 83 ARG A O 1
ATOM 670 N N . VAL A 1 84 ? -8.768 10.287 5.917 1.00 88.62 84 VAL A N 1
ATOM 671 C CA . VAL A 1 84 ? -8.424 9.311 4.879 1.00 88.62 84 VAL A CA 1
ATOM 672 C C . VAL A 1 84 ? -7.162 9.796 4.158 1.00 88.62 84 VAL A C 1
ATOM 674 O O . VAL A 1 84 ? -7.218 10.818 3.467 1.00 88.62 84 VAL A O 1
ATOM 677 N N . PRO A 1 85 ? -6.000 9.145 4.345 1.00 84.81 85 PRO A N 1
ATOM 678 C CA . PRO A 1 85 ? -4.786 9.543 3.649 1.00 84.81 85 PRO A CA 1
ATOM 679 C C . PRO A 1 85 ? -4.878 9.117 2.179 1.00 84.81 85 PRO A C 1
ATOM 681 O O . PRO A 1 85 ? -5.142 7.958 1.889 1.00 84.81 85 PRO A O 1
ATOM 684 N N . LYS A 1 86 ? -4.632 10.041 1.247 1.00 86.38 86 LYS A N 1
ATOM 685 C CA . LYS A 1 86 ? -4.538 9.741 -0.190 1.00 86.38 86 LYS A CA 1
ATOM 686 C C . LYS A 1 86 ? -3.185 10.175 -0.732 1.00 86.38 86 LYS A C 1
ATOM 688 O O . LYS A 1 86 ? -2.729 11.285 -0.448 1.00 86.38 86 LYS A O 1
ATOM 693 N N . LYS A 1 87 ? -2.552 9.309 -1.522 1.00 84.06 87 LYS A N 1
ATOM 694 C CA . LYS A 1 87 ? -1.314 9.619 -2.241 1.00 84.06 87 LYS A CA 1
ATOM 695 C C . LYS A 1 87 ? -1.624 10.134 -3.639 1.00 84.06 87 LYS A C 1
ATOM 697 O O . LYS A 1 87 ? -2.471 9.589 -4.341 1.00 84.06 87 LYS A O 1
ATOM 702 N N . LYS A 1 88 ? -0.905 11.184 -4.038 1.00 83.69 88 LYS A N 1
ATOM 703 C CA . LYS A 1 88 ? -0.843 11.641 -5.433 1.00 83.69 88 LYS A CA 1
ATOM 704 C C . LYS A 1 88 ? 0.210 10.816 -6.194 1.00 83.69 88 LYS A C 1
ATOM 706 O O . LYS A 1 88 ? 1.155 10.359 -5.541 1.00 83.69 88 LYS A O 1
ATOM 711 N N . PRO A 1 89 ? 0.113 10.687 -7.528 1.00 75.25 89 PRO A N 1
ATOM 712 C CA . PRO A 1 89 ? 1.018 9.852 -8.330 1.00 75.25 89 PRO A CA 1
ATOM 713 C C . PRO A 1 89 ? 2.507 10.150 -8.097 1.00 75.25 89 PRO A C 1
ATOM 715 O O . PRO A 1 89 ? 3.313 9.249 -7.913 1.00 75.25 89 PRO A O 1
ATOM 718 N N . THR A 1 90 ? 2.867 11.429 -7.982 1.00 72.81 90 THR A N 1
ATOM 719 C CA . THR A 1 90 ? 4.251 11.896 -7.785 1.00 72.81 90 THR A CA 1
ATOM 720 C C . THR A 1 90 ? 4.584 12.243 -6.331 1.00 72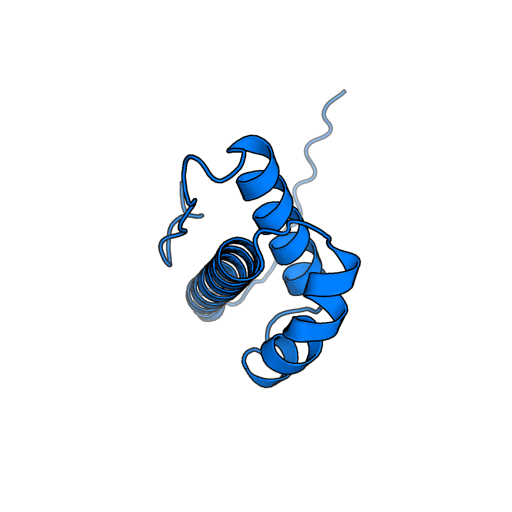.81 90 THR A C 1
ATOM 722 O O . THR A 1 90 ? 5.593 12.882 -6.050 1.00 72.81 90 THR A O 1
ATOM 725 N N . SER A 1 91 ? 3.752 11.838 -5.365 1.00 63.53 91 SER A N 1
ATOM 726 C CA . SER A 1 91 ? 3.887 12.286 -3.966 1.00 63.53 91 SER A CA 1
ATOM 727 C C . SER A 1 91 ? 5.177 11.858 -3.256 1.00 63.53 91 SER A C 1
ATOM 729 O O . SER A 1 91 ? 5.486 12.426 -2.213 1.00 63.53 91 SER A O 1
ATOM 731 N N . GLY A 1 92 ? 5.920 10.889 -3.797 1.00 60.94 92 GLY A N 1
ATOM 732 C CA . GLY A 1 92 ? 7.211 10.459 -3.250 1.00 60.94 92 GLY A CA 1
ATOM 733 C C . GLY A 1 92 ? 8.428 11.266 -3.723 1.00 60.94 92 GLY A C 1
ATOM 734 O O . GLY A 1 92 ? 9.521 10.982 -3.257 1.00 60.94 92 GLY A O 1
ATOM 735 N N . LEU A 1 93 ? 8.264 12.253 -4.614 1.00 61.94 93 LEU A N 1
ATOM 736 C CA . LEU A 1 93 ? 9.337 13.150 -5.082 1.00 61.94 93 LEU A CA 1
ATOM 737 C C . LEU A 1 93 ? 9.552 14.348 -4.132 1.00 61.94 93 LEU A C 1
ATOM 739 O O . LEU A 1 93 ? 9.783 15.466 -4.587 1.00 61.94 93 LEU A O 1
ATOM 743 N N . ARG A 1 94 ? 9.389 14.153 -2.820 1.00 47.53 94 ARG A N 1
ATOM 744 C CA . ARG A 1 94 ? 9.299 15.250 -1.851 1.00 47.53 94 ARG A CA 1
ATOM 745 C C . ARG A 1 94 ? 10.342 15.174 -0.753 1.00 47.53 94 ARG A C 1
ATOM 747 O O . ARG A 1 94 ? 10.610 14.044 -0.291 1.00 47.53 94 ARG A O 1
#

Organism: NCBI:txid2530354

Radius of gyration: 14.65 Å; chains: 1; bounding box: 41×28×32 Å

Secondary structure (DSSP, 8-state):
------------HHHHHHHHHHHHHHHHHHHHHHHHTT---HHHHHHHHHHHHHHH-TTS-HHHHHHHHHHHHHHHHHHTTSS-----TTTT--

pLDDT: mean 86.4, std 10.38, range [47.53, 94.88]

Sequence (94 aa):
MKRTVSIPVDLPSDRFLSLMSECAEIFNKQIDWAVANKSYNKNKAHKELYHSLRVEHPCVPSALVQTIRDNALEAIKATKFKRVPKKKPTSGLR